Protein AF-A0A382I8P1-F1 (afdb_monomer_lite)

Sequence (100 aa):
TDIVEAITRLSYFYKHESCGQCTPCREGTGWMFRIMKKMIDGNVHHEDIDKLLDVTKQVEGHTICALGDAAAWPIQGLMRHFRPEVEKRIEENQQRKAVA

InterPro domains:
  IPR001949 NADH:ubiquinone oxidoreductase, 51kDa subunit, conserved site [PS00645] (17-28)
  IPR019575 NADH-ubiquinone oxidoreductase 51kDa subunit, iron-sulphur binding domain [PF10589] (6-88)
  IPR019575 NADH-ubiquinone oxidoreductase 51kDa subunit, i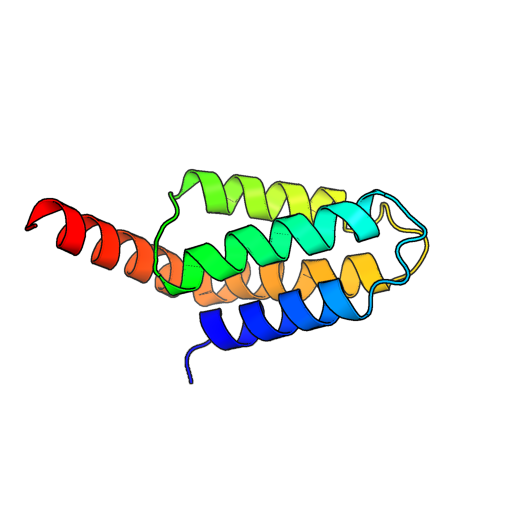ron-sulphur binding domain [SM00928] (4-49)
  IPR037207 NADH-ubiquinone oxidoreductase 51kDa subunit, iron-sulphur binding domain superfamily [G3DSA:1.20.1440.230] (2-97)
  IPR037207 NADH-ubiquinone oxidoreductase 51kDa subunit, iron-sulphur binding domain superfamily [SSF140490] (1-94)
  IPR050837 Complex I 51 kDa subunit [PTHR11780] (1-97)

Structure (mmCIF, N/CA/C/O backbone):
data_AF-A0A382I8P1-F1
#
_entry.id   AF-A0A382I8P1-F1
#
loop_
_atom_site.group_PDB
_atom_site.id
_atom_site.type_symbol
_atom_site.label_atom_id
_atom_site.label_alt_id
_atom_site.label_comp_id
_atom_site.label_asym_id
_atom_site.label_entity_id
_atom_site.label_seq_id
_atom_site.pdbx_PDB_ins_code
_atom_site.Cartn_x
_atom_site.Cartn_y
_atom_site.Cartn_z
_atom_site.occupancy
_atom_site.B_iso_or_equiv
_atom_site.auth_seq_id
_atom_site.auth_comp_id
_atom_site.auth_asym_id
_atom_site.auth_atom_id
_atom_site.pdbx_PDB_model_num
ATOM 1 N N . THR A 1 1 ? -9.177 -15.391 7.883 1.00 80.75 1 THR A N 1
ATOM 2 C CA . THR A 1 1 ? -7.884 -14.866 7.413 1.00 80.75 1 THR A CA 1
ATOM 3 C C . THR A 1 1 ? -7.876 -13.382 7.642 1.00 80.75 1 THR A C 1
ATOM 5 O O . THR A 1 1 ? -8.874 -12.760 7.310 1.00 80.75 1 THR A O 1
ATOM 8 N N . ASP A 1 2 ? -6.813 -12.833 8.219 1.00 94.25 2 ASP A N 1
ATOM 9 C CA . ASP A 1 2 ? -6.655 -11.383 8.317 1.00 94.25 2 ASP A CA 1
ATOM 10 C C . ASP A 1 2 ? -6.217 -10.836 6.949 1.00 94.25 2 ASP A C 1
ATOM 12 O O . ASP A 1 2 ? -5.122 -11.141 6.467 1.00 94.25 2 ASP A O 1
ATOM 16 N N . ILE A 1 3 ? -7.107 -10.100 6.276 1.00 95.94 3 ILE A N 1
ATOM 17 C CA . ILE A 1 3 ? -6.841 -9.599 4.922 1.00 95.94 3 ILE A CA 1
ATOM 18 C C . ILE A 1 3 ? -5.760 -8.512 4.931 1.00 95.94 3 ILE A C 1
ATOM 20 O O . ILE A 1 3 ? -4.935 -8.460 4.020 1.00 95.94 3 ILE A O 1
ATOM 24 N N . VAL A 1 4 ? -5.701 -7.689 5.982 1.00 95.50 4 VAL A N 1
ATOM 25 C CA . VAL A 1 4 ? -4.700 -6.624 6.129 1.00 95.50 4 VAL A CA 1
ATOM 26 C C . VAL A 1 4 ? -3.314 -7.236 6.314 1.00 95.50 4 VAL A C 1
ATOM 28 O O . VAL A 1 4 ? -2.353 -6.803 5.674 1.00 95.50 4 VAL A O 1
ATOM 31 N N . GLU A 1 5 ? -3.206 -8.288 7.125 1.00 96.81 5 GLU A N 1
ATOM 32 C CA . GLU A 1 5 ? -1.965 -9.046 7.290 1.00 96.81 5 GLU A CA 1
ATOM 33 C C . GLU A 1 5 ? -1.533 -9.714 5.974 1.00 96.81 5 GLU A C 1
ATOM 35 O O . GLU A 1 5 ? -0.371 -9.604 5.571 1.00 96.81 5 GLU A O 1
ATOM 40 N N . ALA A 1 6 ? -2.470 -10.335 5.250 1.00 97.75 6 ALA A N 1
ATOM 41 C CA . ALA A 1 6 ? -2.189 -10.972 3.965 1.00 97.75 6 ALA A CA 1
ATOM 42 C C . ALA A 1 6 ? -1.645 -9.975 2.924 1.00 97.75 6 ALA A C 1
ATOM 44 O O . ALA A 1 6 ? -0.617 -10.237 2.292 1.00 97.75 6 ALA A O 1
ATOM 45 N N . ILE A 1 7 ? -2.271 -8.803 2.778 1.00 97.94 7 ILE A N 1
ATOM 46 C CA . ILE A 1 7 ? -1.789 -7.763 1.855 1.00 97.94 7 ILE A CA 1
ATOM 47 C C . ILE A 1 7 ? -0.463 -7.171 2.338 1.00 97.94 7 ILE A C 1
ATOM 49 O O . ILE A 1 7 ? 0.429 -6.933 1.526 1.00 97.94 7 ILE A O 1
ATOM 53 N N . THR A 1 8 ? -0.261 -7.025 3.649 1.00 97.69 8 THR A N 1
ATOM 54 C CA . THR A 1 8 ? 1.037 -6.601 4.198 1.00 97.69 8 THR A CA 1
ATOM 55 C C . THR A 1 8 ? 2.148 -7.584 3.830 1.00 97.69 8 THR A C 1
ATOM 57 O O . THR A 1 8 ? 3.262 -7.173 3.485 1.00 97.69 8 THR A O 1
ATOM 60 N N . ARG A 1 9 ? 1.854 -8.890 3.843 1.00 98.00 9 ARG A N 1
ATOM 61 C CA . ARG A 1 9 ? 2.799 -9.928 3.423 1.00 98.00 9 ARG A CA 1
ATOM 62 C C . ARG A 1 9 ? 3.139 -9.829 1.936 1.00 98.00 9 ARG A C 1
ATOM 64 O O . ARG A 1 9 ? 4.308 -10.030 1.593 1.00 98.00 9 ARG A O 1
ATOM 71 N N . LEU A 1 10 ? 2.171 -9.481 1.083 1.00 98.25 10 LEU A N 1
ATOM 72 C CA . LEU A 1 10 ? 2.411 -9.181 -0.334 1.00 98.25 10 LEU A CA 1
ATOM 73 C C . LEU A 1 10 ? 3.275 -7.927 -0.505 1.00 98.25 10 LEU A C 1
ATOM 75 O O . LEU A 1 10 ? 4.250 -7.958 -1.251 1.00 98.25 10 LEU A O 1
ATOM 79 N N . SER A 1 11 ? 2.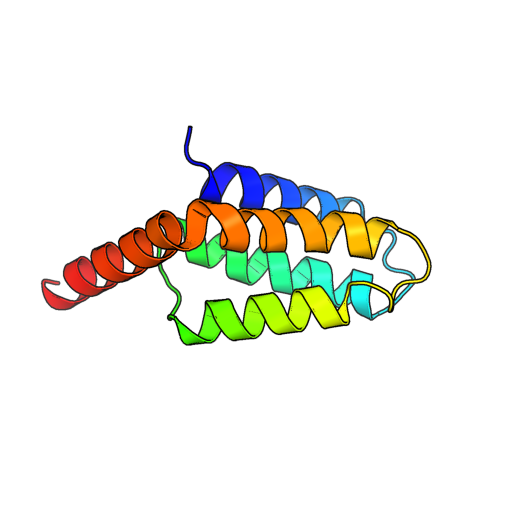998 -6.844 0.224 1.00 97.81 11 SER A N 1
ATOM 80 C CA . SER A 1 11 ? 3.835 -5.637 0.181 1.00 97.81 11 SER A CA 1
ATOM 81 C C . SER A 1 11 ? 5.279 -5.927 0.603 1.00 97.81 11 SER A C 1
ATOM 83 O O . SER A 1 11 ? 6.214 -5.412 -0.010 1.00 97.81 11 SER A O 1
ATOM 85 N N . TYR A 1 12 ? 5.486 -6.789 1.606 1.00 98.44 12 TYR A N 1
ATOM 86 C CA . TYR A 1 12 ? 6.826 -7.253 1.973 1.00 98.44 12 TYR A CA 1
ATOM 87 C C . TYR A 1 12 ? 7.498 -8.040 0.844 1.00 98.44 12 TYR A C 1
ATOM 89 O O . TYR A 1 12 ? 8.678 -7.821 0.582 1.00 98.44 12 TYR A O 1
ATOM 97 N N . PHE A 1 13 ? 6.761 -8.933 0.174 1.00 98.62 13 PHE A N 1
ATOM 98 C CA . PHE A 1 13 ? 7.271 -9.688 -0.971 1.00 98.62 13 PHE A CA 1
ATOM 99 C C . PHE A 1 13 ? 7.763 -8.749 -2.077 1.00 98.62 13 PHE A C 1
ATOM 101 O O . PHE A 1 13 ? 8.925 -8.829 -2.456 1.00 98.62 13 PHE A O 1
ATOM 108 N N . TYR A 1 14 ? 6.952 -7.779 -2.506 1.00 98.44 14 TYR A N 1
ATOM 109 C CA . TYR A 1 14 ? 7.374 -6.820 -3.534 1.00 98.44 14 TYR A CA 1
ATOM 110 C C . TYR A 1 14 ? 8.539 -5.933 -3.090 1.00 98.44 14 TYR A C 1
ATOM 112 O O . TYR A 1 14 ? 9.411 -5.604 -3.887 1.00 98.44 14 TYR A O 1
ATOM 120 N N . LYS A 1 15 ? 8.610 -5.584 -1.801 1.00 97.88 15 LYS A N 1
ATOM 121 C CA . LYS A 1 15 ? 9.773 -4.898 -1.225 1.00 97.88 15 LYS A CA 1
ATOM 122 C C . LYS A 1 15 ? 11.037 -5.768 -1.236 1.00 97.88 15 LYS A C 1
ATOM 124 O O . LYS A 1 15 ? 12.141 -5.223 -1.237 1.00 97.88 15 LYS A O 1
ATOM 129 N N . HIS A 1 16 ? 10.905 -7.087 -1.133 1.00 98.25 16 HIS A N 1
ATOM 130 C CA . HIS A 1 16 ? 12.028 -8.024 -1.119 1.00 98.25 16 HIS A CA 1
ATOM 131 C C . HIS A 1 16 ? 12.514 -8.341 -2.537 1.00 98.25 16 HIS A C 1
ATOM 133 O O . HIS A 1 16 ? 13.712 -8.301 -2.783 1.00 98.25 16 HIS A O 1
ATOM 139 N N . GLU A 1 17 ? 11.583 -8.561 -3.465 1.00 98.19 17 GLU A N 1
ATOM 140 C CA . GLU A 1 17 ? 11.855 -8.937 -4.860 1.00 98.19 17 GLU A CA 1
ATOM 141 C C . GLU A 1 17 ? 12.040 -7.737 -5.806 1.00 98.19 17 GLU A C 1
ATOM 143 O O . GLU A 1 17 ? 12.237 -7.897 -7.009 1.00 98.19 17 GLU A O 1
ATOM 148 N N . SER A 1 18 ? 11.987 -6.509 -5.287 1.00 97.69 18 SER A N 1
ATOM 149 C CA . SER A 1 18 ? 12.335 -5.313 -6.054 1.00 97.69 18 SER A CA 1
ATOM 150 C C . SER A 1 18 ? 13.836 -5.307 -6.356 1.00 97.69 18 SER A C 1
ATOM 152 O O . SER A 1 18 ? 14.661 -5.259 -5.444 1.00 97.69 18 SER A O 1
ATOM 154 N N . CYS A 1 19 ? 14.207 -5.270 -7.640 1.00 98.00 19 CYS A N 1
ATOM 155 C CA . CYS A 1 19 ? 15.609 -5.180 -8.072 1.00 98.00 19 CYS A CA 1
ATOM 156 C C . CYS A 1 19 ? 16.290 -3.850 -7.693 1.00 98.00 19 CYS A C 1
ATOM 158 O O . CYS A 1 19 ? 17.502 -3.708 -7.834 1.00 98.00 19 CYS A O 1
ATOM 160 N N . GLY A 1 20 ? 15.516 -2.848 -7.256 1.00 96.81 20 GLY A N 1
ATOM 161 C CA . GLY A 1 20 ? 16.029 -1.561 -6.788 1.00 96.81 20 GLY A CA 1
ATOM 162 C C . GLY A 1 20 ? 16.485 -0.585 -7.880 1.00 96.81 20 GLY A C 1
ATOM 163 O O . GLY A 1 20 ? 17.016 0.474 -7.550 1.00 96.81 20 GLY A O 1
ATOM 164 N N . GLN A 1 21 ? 16.274 -0.879 -9.166 1.00 98.00 21 GLN A N 1
ATOM 165 C CA . GLN A 1 21 ? 16.787 -0.045 -10.260 1.00 98.00 21 GLN A CA 1
ATOM 166 C C . GLN A 1 21 ? 16.135 1.350 -10.326 1.00 98.00 21 GLN A C 1
ATOM 168 O O . GLN A 1 21 ? 16.837 2.358 -10.374 1.00 98.00 21 GLN A O 1
ATOM 173 N N . CYS A 1 22 ? 14.801 1.434 -10.308 1.00 98.00 22 CYS A N 1
ATOM 174 C CA . CYS A 1 22 ? 14.079 2.710 -10.352 1.00 98.00 22 CYS A CA 1
ATOM 175 C C . CYS A 1 22 ? 13.695 3.192 -8.946 1.00 98.00 22 CYS A C 1
ATOM 177 O O . CYS A 1 22 ? 13.191 2.422 -8.130 1.00 98.00 22 CYS A O 1
ATOM 179 N N . THR A 1 23 ? 13.911 4.481 -8.671 1.00 98.06 23 THR A N 1
ATOM 180 C CA . THR A 1 23 ? 13.617 5.120 -7.376 1.00 98.06 23 THR A CA 1
ATOM 181 C C . THR A 1 23 ? 12.170 4.941 -6.894 1.00 98.06 23 THR A C 1
ATOM 183 O O . THR A 1 23 ? 12.016 4.545 -5.737 1.00 98.06 23 THR A O 1
ATOM 186 N N . PRO A 1 24 ? 11.116 5.156 -7.712 1.00 97.94 24 PRO A N 1
ATOM 187 C CA . PRO A 1 24 ? 9.741 4.979 -7.238 1.00 97.94 24 PRO A CA 1
ATOM 188 C C . PRO A 1 24 ? 9.470 3.552 -6.754 1.00 97.94 24 PRO A C 1
ATOM 190 O O . PRO A 1 24 ? 8.853 3.376 -5.711 1.00 97.94 24 PRO A O 1
ATOM 193 N N . CYS A 1 25 ? 10.013 2.528 -7.418 1.00 97.75 25 CYS A N 1
ATOM 194 C CA . CYS A 1 25 ? 9.905 1.155 -6.930 1.00 97.75 25 CYS A CA 1
ATOM 195 C C . CYS A 1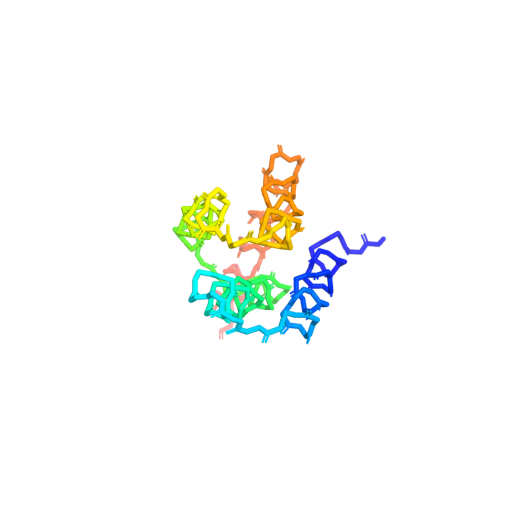 25 ? 10.783 0.930 -5.691 1.00 97.75 25 CYS A C 1
ATOM 197 O O . CYS A 1 25 ? 10.280 0.510 -4.657 1.00 97.75 25 CYS A O 1
ATOM 199 N N . ARG A 1 26 ? 12.085 1.248 -5.755 1.00 98.19 26 ARG A N 1
ATOM 200 C CA . ARG A 1 26 ? 13.060 0.982 -4.678 1.00 98.19 26 ARG A CA 1
ATOM 201 C C . ARG A 1 26 ? 12.641 1.593 -3.338 1.00 98.19 26 ARG A C 1
ATOM 203 O O . ARG A 1 26 ? 12.648 0.905 -2.318 1.00 98.19 26 ARG A O 1
ATOM 210 N N . GLU A 1 27 ? 12.270 2.869 -3.346 1.00 97.88 27 GLU A N 1
ATOM 211 C CA . GLU A 1 27 ? 11.902 3.599 -2.130 1.00 97.88 27 GLU A CA 1
ATOM 212 C C . GLU A 1 27 ? 10.414 3.435 -1.800 1.00 97.88 27 GLU A C 1
ATOM 214 O O . GLU A 1 27 ? 10.047 3.243 -0.634 1.00 97.88 27 GLU A O 1
ATOM 219 N N . GLY A 1 28 ? 9.554 3.452 -2.824 1.00 97.44 28 GLY A N 1
ATOM 220 C CA . GLY A 1 28 ? 8.104 3.376 -2.670 1.00 97.44 28 GLY A CA 1
ATOM 221 C C . GLY A 1 28 ? 7.645 2.043 -2.093 1.00 97.44 28 GLY A C 1
ATOM 222 O O . GLY A 1 28 ? 6.906 2.046 -1.111 1.00 97.44 28 GLY A O 1
ATOM 223 N N . THR A 1 29 ? 8.136 0.897 -2.588 1.00 97.56 29 THR A N 1
ATOM 224 C CA . THR A 1 29 ? 7.750 -0.416 -2.028 1.00 97.56 29 THR A CA 1
ATOM 225 C C . THR A 1 29 ? 8.184 -0.563 -0.572 1.00 97.56 29 THR A C 1
ATOM 227 O O . THR A 1 29 ? 7.458 -1.125 0.249 1.00 97.56 29 THR A O 1
ATOM 230 N N . GLY A 1 30 ? 9.350 -0.011 -0.223 1.00 97.25 30 GLY A N 1
ATOM 231 C CA . GLY A 1 30 ? 9.838 0.030 1.152 1.00 97.25 30 GLY A CA 1
ATOM 232 C C . GLY A 1 30 ? 8.946 0.863 2.069 1.00 97.25 30 GLY A C 1
ATOM 233 O O . GLY A 1 30 ? 8.634 0.440 3.183 1.00 97.25 30 GLY A O 1
ATOM 234 N N . TRP A 1 31 ? 8.520 2.039 1.610 1.00 97.69 31 TRP A N 1
ATOM 235 C CA . TRP A 1 31 ? 7.635 2.913 2.374 1.00 97.69 31 TRP A CA 1
ATOM 236 C C . TRP A 1 31 ? 6.228 2.326 2.518 1.00 97.69 31 TRP A C 1
ATOM 238 O O . TRP A 1 31 ? 5.730 2.246 3.642 1.00 97.69 31 TRP A O 1
ATOM 248 N N . MET A 1 32 ? 5.648 1.813 1.429 1.00 97.50 32 MET A N 1
ATOM 249 C CA . MET A 1 32 ? 4.339 1.154 1.429 1.00 97.50 32 MET A CA 1
ATOM 250 C C . MET A 1 32 ? 4.297 -0.003 2.435 1.00 97.50 32 MET A C 1
ATOM 252 O O . MET A 1 32 ? 3.405 -0.053 3.280 1.00 97.50 32 MET A O 1
ATOM 256 N N . PHE A 1 33 ? 5.309 -0.881 2.436 1.00 97.88 33 PHE A N 1
ATOM 257 C CA . PHE A 1 33 ? 5.405 -1.967 3.415 1.00 97.88 33 PHE A CA 1
ATOM 258 C C . PHE A 1 33 ? 5.452 -1.461 4.868 1.00 97.88 33 PHE A C 1
ATOM 260 O O . PHE A 1 33 ? 4.800 -2.037 5.737 1.00 97.88 33 PHE A O 1
ATOM 267 N N . ARG A 1 34 ? 6.193 -0.382 5.159 1.00 96.81 34 ARG A N 1
ATOM 268 C CA . ARG A 1 34 ? 6.275 0.168 6.526 1.00 96.81 34 ARG A CA 1
ATOM 269 C C . ARG A 1 34 ? 4.927 0.678 7.028 1.00 96.81 34 ARG A C 1
ATOM 271 O O . ARG A 1 34 ? 4.627 0.485 8.204 1.00 96.81 34 ARG A O 1
ATOM 278 N N . ILE A 1 35 ? 4.135 1.316 6.168 1.00 96.69 35 ILE A N 1
ATOM 279 C CA . ILE A 1 35 ? 2.790 1.781 6.530 1.00 96.69 35 ILE A CA 1
ATOM 280 C C . ILE A 1 35 ? 1.843 0.590 6.707 1.00 96.69 35 ILE A C 1
ATOM 282 O O . ILE A 1 35 ? 1.188 0.493 7.740 1.00 96.69 35 ILE A O 1
ATOM 286 N N . MET A 1 36 ? 1.851 -0.368 5.775 1.00 96.69 36 MET A N 1
ATOM 287 C CA . MET A 1 36 ? 1.068 -1.608 5.882 1.00 96.69 36 MET A CA 1
ATOM 288 C C . MET A 1 36 ? 1.374 -2.381 7.174 1.00 96.69 36 MET A C 1
ATOM 290 O O . MET A 1 36 ? 0.464 -2.808 7.877 1.00 96.69 36 MET A O 1
ATOM 294 N N . LYS A 1 37 ? 2.652 -2.464 7.567 1.00 96.25 37 LYS A N 1
ATOM 295 C CA . LYS A 1 37 ? 3.063 -3.085 8.833 1.00 96.25 37 LYS A CA 1
ATOM 296 C C . LYS A 1 37 ? 2.467 -2.383 10.056 1.00 96.25 37 LYS A C 1
ATOM 298 O O . LYS A 1 37 ? 2.014 -3.060 10.967 1.00 96.25 37 LYS A O 1
ATOM 303 N N . LYS A 1 38 ? 2.440 -1.045 10.078 1.00 95.31 38 LYS A N 1
ATOM 304 C CA . LYS A 1 38 ? 1.790 -0.282 11.161 1.00 95.31 38 LYS A CA 1
ATOM 305 C C . LYS A 1 38 ? 0.271 -0.482 11.182 1.00 95.31 38 LYS A C 1
ATOM 307 O O . LYS A 1 38 ? -0.336 -0.395 12.245 1.00 95.31 38 LYS A O 1
ATOM 312 N N . MET A 1 39 ? -0.328 -0.743 10.022 1.00 94.00 39 MET A N 1
ATOM 313 C CA . MET A 1 39 ? -1.761 -0.989 9.867 1.00 94.00 39 MET A CA 1
ATOM 314 C C . MET A 1 39 ? -2.224 -2.300 10.508 1.00 94.00 39 MET A C 1
ATOM 316 O O . MET A 1 39 ? -3.348 -2.346 11.000 1.00 94.00 39 MET A O 1
ATOM 320 N N . ILE A 1 40 ? -1.368 -3.330 10.559 1.00 93.94 40 ILE A N 1
ATOM 321 C CA . ILE A 1 40 ? -1.669 -4.585 11.275 1.00 93.94 40 ILE A CA 1
ATOM 322 C C . ILE A 1 40 ? -2.019 -4.285 12.738 1.00 93.94 40 ILE A C 1
ATOM 324 O O . ILE A 1 40 ? -3.043 -4.744 13.235 1.00 93.94 40 ILE A O 1
ATOM 328 N N . ASP A 1 41 ? -1.220 -3.442 13.395 1.00 90.12 41 ASP A N 1
ATOM 329 C CA . ASP A 1 41 ? -1.419 -3.056 14.796 1.00 90.12 41 ASP A CA 1
ATOM 330 C C . ASP A 1 41 ? -2.459 -1.929 14.974 1.00 90.12 41 ASP A C 1
ATOM 332 O O . ASP A 1 41 ? -2.646 -1.418 16.081 1.00 90.12 41 ASP A O 1
ATOM 336 N N . GLY A 1 42 ? -3.081 -1.459 13.885 1.00 91.69 42 GLY A N 1
ATOM 337 C CA . GLY A 1 42 ? -3.949 -0.277 13.878 1.00 91.69 42 GLY A CA 1
ATOM 338 C C . GLY A 1 42 ? -3.228 1.017 14.281 1.00 91.69 42 GLY A C 1
ATOM 339 O O . GLY A 1 42 ? -3.862 1.972 14.725 1.00 91.69 42 GLY A O 1
ATOM 340 N N . ASN A 1 43 ? -1.892 1.069 14.210 1.00 92.38 43 ASN A N 1
ATOM 341 C CA . ASN A 1 43 ? -1.082 2.208 14.656 1.00 92.38 43 ASN A CA 1
ATOM 342 C C . ASN A 1 43 ? -0.848 3.227 13.528 1.00 92.38 43 ASN A C 1
ATOM 344 O O . ASN A 1 43 ? 0.292 3.568 13.200 1.00 92.38 43 ASN A O 1
ATOM 348 N N . VAL A 1 44 ? -1.940 3.677 12.916 1.00 92.56 44 VAL A N 1
ATOM 349 C CA . VAL A 1 44 ? -1.968 4.666 11.831 1.00 92.56 44 VAL A CA 1
ATOM 350 C C . VAL A 1 44 ? -3.171 5.596 12.013 1.00 92.56 44 VAL A C 1
ATOM 352 O O . VAL A 1 44 ? -4.097 5.271 12.754 1.00 92.56 44 VAL A O 1
ATOM 355 N N . HIS A 1 45 ? -3.163 6.743 11.341 1.00 91.25 45 HIS A N 1
ATOM 356 C CA . HIS A 1 45 ? -4.300 7.664 11.277 1.00 91.25 45 HIS A CA 1
ATOM 357 C C . HIS A 1 45 ? -5.006 7.550 9.924 1.00 91.25 45 HIS A C 1
ATOM 359 O O . HIS A 1 45 ? -4.421 7.071 8.953 1.00 91.25 45 HIS A O 1
ATOM 365 N N . HIS A 1 46 ? -6.242 8.046 9.827 1.00 90.19 46 HIS A N 1
ATOM 366 C CA . HIS A 1 46 ? -6.971 8.077 8.553 1.00 90.19 46 HIS A CA 1
ATOM 367 C C . HIS A 1 46 ? -6.188 8.819 7.456 1.00 90.19 46 HIS A C 1
ATOM 369 O O . HIS A 1 46 ? -6.106 8.335 6.333 1.00 90.19 46 HIS A O 1
ATOM 375 N N . GLU A 1 47 ? -5.501 9.915 7.795 1.00 92.38 47 GLU A N 1
ATOM 376 C CA . GLU A 1 47 ? -4.638 10.637 6.847 1.00 92.38 47 GLU A CA 1
ATOM 377 C C . GLU A 1 47 ? -3.481 9.791 6.294 1.00 92.38 47 GLU A C 1
ATOM 379 O O . GLU A 1 47 ? -2.997 10.042 5.191 1.00 92.38 47 GLU A O 1
ATOM 384 N N . ASP A 1 48 ? -2.993 8.809 7.060 1.00 92.94 48 ASP A N 1
ATOM 385 C CA . ASP A 1 48 ? -1.919 7.924 6.607 1.00 92.94 48 ASP A CA 1
ATOM 386 C C . ASP A 1 48 ? -2.419 6.973 5.508 1.00 92.94 48 ASP A C 1
ATOM 388 O O . ASP A 1 48 ? -1.628 6.572 4.653 1.00 92.94 48 ASP A O 1
ATOM 392 N N . ILE A 1 49 ? -3.720 6.647 5.490 1.00 92.94 49 ILE A N 1
ATOM 393 C CA . ILE A 1 49 ? -4.352 5.867 4.415 1.00 92.94 49 ILE A CA 1
ATOM 394 C C . ILE A 1 49 ? -4.363 6.676 3.119 1.00 92.94 49 ILE A C 1
ATOM 396 O O . ILE A 1 49 ? -3.974 6.161 2.071 1.00 92.94 49 ILE A O 1
ATOM 400 N N . ASP A 1 50 ? -4.771 7.941 3.184 1.00 93.44 50 ASP A N 1
ATOM 401 C CA . ASP A 1 50 ? -4.843 8.795 1.997 1.00 93.44 50 ASP A CA 1
ATOM 402 C C . ASP A 1 50 ? -3.435 9.058 1.439 1.00 93.44 50 ASP A C 1
ATOM 404 O O . ASP A 1 50 ? -3.191 8.860 0.248 1.00 93.44 50 ASP A O 1
ATOM 408 N N . LYS A 1 51 ? -2.461 9.342 2.319 1.00 95.56 51 LYS A N 1
ATOM 409 C CA . LYS A 1 51 ? -1.036 9.426 1.950 1.00 95.56 51 LY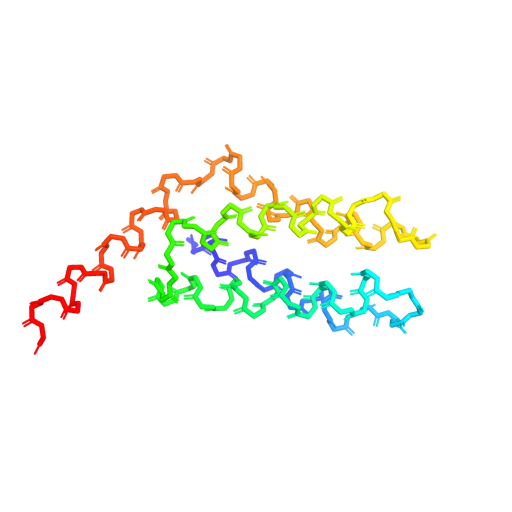S A CA 1
ATOM 410 C C . LYS A 1 51 ? -0.538 8.124 1.320 1.00 95.56 51 LYS A C 1
ATOM 412 O O . LYS A 1 51 ? 0.232 8.161 0.361 1.00 95.56 51 LYS A O 1
ATOM 417 N N . LEU A 1 52 ? -0.958 6.969 1.842 1.00 96.38 52 LEU A N 1
ATOM 418 C CA . LEU A 1 52 ? -0.590 5.677 1.270 1.00 96.38 52 LEU A CA 1
ATOM 419 C C . LEU A 1 52 ? -1.132 5.508 -0.147 1.00 96.38 52 LEU A C 1
ATOM 421 O O . LEU A 1 52 ? -0.388 5.088 -1.033 1.00 96.38 52 LEU A O 1
ATOM 425 N N . LEU A 1 53 ? -2.394 5.865 -0.375 1.00 96.81 53 LEU A N 1
ATOM 426 C CA . LEU A 1 53 ? -3.006 5.815 -1.698 1.00 96.81 53 LEU A CA 1
ATOM 427 C C . LEU A 1 53 ? -2.317 6.760 -2.682 1.00 96.81 53 LEU A C 1
ATOM 429 O O . LEU A 1 53 ? -2.064 6.363 -3.820 1.00 96.81 53 LEU A O 1
ATOM 433 N N . ASP A 1 54 ? -1.937 7.957 -2.254 1.00 97.00 54 ASP A N 1
ATOM 434 C CA . ASP A 1 54 ? -1.184 8.872 -3.109 1.00 97.00 54 ASP A CA 1
ATOM 435 C C . ASP A 1 54 ? 0.179 8.294 -3.485 1.00 97.00 54 ASP A C 1
ATOM 437 O O . ASP A 1 54 ? 0.541 8.297 -4.662 1.00 97.00 54 ASP A O 1
ATOM 441 N N . VAL A 1 55 ? 0.899 7.688 -2.536 1.00 97.06 55 VAL A N 1
ATOM 442 C CA . VAL A 1 55 ? 2.163 7.006 -2.845 1.00 97.06 55 VAL A CA 1
ATOM 443 C C . VAL A 1 55 ? 1.954 5.846 -3.814 1.00 97.06 55 VAL A C 1
ATOM 445 O O . VAL A 1 55 ? 2.750 5.704 -4.737 1.00 97.06 55 VAL A O 1
ATOM 448 N N . THR A 1 56 ? 0.884 5.053 -3.685 1.00 97.88 56 THR A N 1
ATOM 449 C CA . THR A 1 56 ? 0.632 3.969 -4.654 1.00 97.88 56 THR A CA 1
ATOM 450 C C . THR A 1 56 ? 0.494 4.505 -6.081 1.00 97.88 56 THR A C 1
ATOM 452 O O . THR A 1 56 ? 1.058 3.909 -6.992 1.00 97.88 56 THR A O 1
ATOM 455 N N . LYS A 1 57 ? -0.153 5.664 -6.274 1.00 97.56 57 LYS A N 1
ATOM 456 C CA . LYS A 1 57 ? -0.282 6.323 -7.587 1.00 97.56 57 LYS A CA 1
ATOM 457 C C . LYS A 1 57 ? 1.028 6.938 -8.088 1.00 97.56 57 LYS A C 1
ATOM 459 O O . LYS A 1 57 ? 1.216 7.064 -9.289 1.00 97.56 57 LYS A O 1
ATOM 464 N N . GLN A 1 58 ? 1.924 7.342 -7.185 1.00 97.44 58 GLN A N 1
ATOM 465 C CA . GLN A 1 58 ? 3.265 7.818 -7.552 1.00 97.44 58 GLN A CA 1
ATOM 466 C C . GLN A 1 58 ? 4.209 6.672 -7.931 1.00 97.44 58 GLN A C 1
ATOM 468 O O . GLN A 1 58 ? 5.190 6.891 -8.635 1.00 97.44 58 GLN A O 1
ATOM 473 N N . VAL A 1 59 ? 3.950 5.454 -7.452 1.00 97.44 59 VAL A N 1
ATOM 474 C CA . VAL A 1 59 ? 4.690 4.255 -7.871 1.00 97.44 59 VAL A CA 1
ATOM 475 C C . VAL A 1 59 ? 4.129 3.717 -9.185 1.00 97.44 59 VAL A C 1
ATOM 477 O O . VAL A 1 59 ? 4.894 3.409 -10.100 1.00 97.44 59 VAL A O 1
ATOM 480 N N . GLU A 1 60 ? 2.805 3.635 -9.286 1.00 97.81 60 GLU A N 1
ATOM 481 C CA . GLU A 1 60 ? 2.103 3.201 -10.490 1.00 97.81 60 GLU A CA 1
ATOM 482 C C . GLU A 1 60 ? 2.430 4.118 -11.678 1.00 97.81 60 GL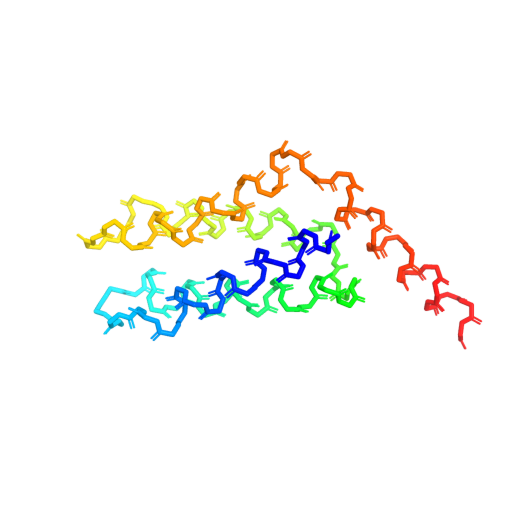U A C 1
ATOM 484 O O . GLU A 1 60 ? 2.420 5.345 -11.566 1.00 97.81 60 GLU A O 1
ATOM 489 N N . GLY A 1 61 ? 2.780 3.528 -12.821 1.00 96.44 61 GLY A N 1
ATOM 490 C CA . GLY A 1 61 ? 3.059 4.266 -14.059 1.00 96.44 61 GLY A CA 1
ATOM 491 C C . GLY A 1 61 ? 4.362 5.081 -14.086 1.00 96.44 61 GLY A C 1
ATOM 492 O O . GLY A 1 61 ? 4.711 5.624 -15.132 1.00 96.44 61 GLY A O 1
ATOM 493 N N . HIS A 1 62 ? 5.118 5.140 -12.984 1.00 97.81 62 HIS A N 1
ATOM 494 C CA . HIS A 1 62 ? 6.394 5.869 -12.897 1.00 97.81 62 HIS A CA 1
ATOM 495 C C . HIS A 1 62 ? 7.606 4.939 -12.722 1.00 97.81 62 HIS A C 1
ATOM 497 O O . HIS A 1 62 ? 8.715 5.388 -12.432 1.00 97.81 62 HIS A O 1
ATOM 503 N N . THR A 1 63 ? 7.423 3.629 -12.889 1.00 97.81 63 THR A N 1
ATOM 504 C CA . THR A 1 63 ? 8.480 2.617 -12.754 1.00 97.81 63 THR A CA 1
ATOM 505 C C . THR A 1 63 ? 8.929 2.074 -14.111 1.00 97.81 63 THR A C 1
ATOM 507 O O . THR A 1 63 ? 8.237 2.206 -15.112 1.00 97.81 63 THR A O 1
ATOM 510 N N . ILE A 1 64 ? 10.136 1.494 -14.166 1.00 98.25 64 ILE A N 1
ATOM 511 C CA . ILE A 1 64 ? 10.711 0.967 -15.421 1.00 98.25 64 ILE A CA 1
ATOM 512 C C . ILE A 1 64 ? 9.979 -0.300 -15.893 1.00 98.25 64 ILE A C 1
ATOM 514 O O . ILE A 1 64 ? 9.845 -0.525 -17.092 1.00 98.25 64 ILE A O 1
ATOM 518 N N . CYS A 1 65 ? 9.539 -1.146 -14.960 1.00 98.25 65 CYS A N 1
ATOM 519 C CA . CYS A 1 65 ? 8.821 -2.385 -15.244 1.00 98.25 65 CYS A CA 1
ATOM 520 C C . CYS A 1 65 ? 7.555 -2.484 -14.384 1.00 98.25 65 CYS A C 1
ATOM 522 O O . CYS A 1 65 ? 7.429 -1.790 -13.378 1.00 98.25 65 CYS A O 1
ATOM 524 N N . ALA A 1 66 ? 6.668 -3.422 -14.721 1.00 98.25 66 ALA A N 1
ATOM 525 C CA . ALA A 1 66 ? 5.364 -3.587 -14.071 1.00 98.25 66 ALA A CA 1
ATOM 526 C C . ALA A 1 66 ? 5.413 -4.083 -12.609 1.00 98.25 66 ALA A C 1
ATOM 528 O O . ALA A 1 66 ? 4.366 -4.272 -11.994 1.00 98.25 66 ALA A O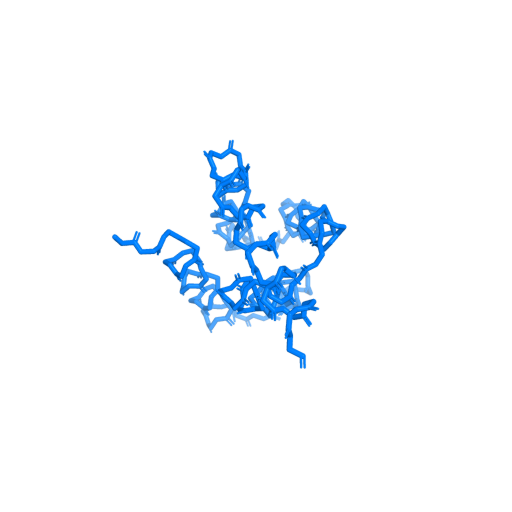 1
ATOM 529 N N . LEU A 1 67 ? 6.599 -4.308 -12.021 1.00 98.38 67 LEU A N 1
ATOM 530 C CA . LEU A 1 67 ? 6.699 -4.671 -10.601 1.00 98.38 67 LEU A CA 1
ATOM 531 C C . LEU A 1 67 ? 6.191 -3.535 -9.703 1.00 98.38 67 LEU A C 1
ATOM 533 O O . LEU A 1 67 ? 5.568 -3.812 -8.682 1.00 98.38 67 LEU A O 1
ATOM 537 N N . GLY A 1 68 ? 6.407 -2.273 -10.093 1.00 97.69 68 GLY A N 1
ATOM 538 C CA . GLY A 1 68 ? 5.868 -1.121 -9.366 1.00 97.69 68 GLY A CA 1
ATOM 539 C C . GLY A 1 68 ? 4.343 -1.138 -9.306 1.00 97.69 68 GLY A C 1
ATOM 540 O O . GLY A 1 68 ? 3.769 -1.040 -8.222 1.00 97.69 68 GLY A O 1
ATOM 541 N N . ASP A 1 69 ? 3.703 -1.358 -10.454 1.00 98.06 69 ASP A N 1
ATOM 542 C CA . ASP A 1 69 ? 2.245 -1.467 -10.564 1.00 98.06 69 ASP A CA 1
ATOM 543 C C . ASP A 1 69 ? 1.728 -2.672 -9.759 1.00 98.06 69 ASP A C 1
ATOM 545 O O . ASP A 1 69 ? 0.820 -2.546 -8.936 1.00 98.06 69 ASP A O 1
ATOM 549 N N . ALA A 1 70 ? 2.388 -3.828 -9.896 1.00 98.25 70 ALA A N 1
ATOM 550 C CA . ALA A 1 70 ? 2.061 -5.043 -9.152 1.00 98.25 70 ALA A CA 1
ATOM 551 C C . ALA A 1 70 ? 2.208 -4.880 -7.627 1.00 98.25 70 ALA A C 1
ATOM 553 O O . ALA A 1 70 ? 1.501 -5.549 -6.873 1.00 98.25 70 ALA A O 1
ATOM 554 N N . ALA A 1 71 ? 3.088 -3.988 -7.162 1.00 98.06 71 ALA A N 1
ATOM 555 C CA . ALA A 1 71 ? 3.241 -3.654 -5.749 1.00 98.06 71 ALA A CA 1
ATOM 556 C C . ALA A 1 71 ? 2.189 -2.650 -5.246 1.00 98.06 71 ALA A C 1
ATOM 558 O O . ALA A 1 71 ? 1.793 -2.714 -4.079 1.00 98.06 71 ALA A O 1
ATOM 559 N N . ALA A 1 72 ? 1.738 -1.735 -6.108 1.00 98.31 72 ALA A N 1
ATOM 560 C CA . ALA A 1 72 ? 0.742 -0.711 -5.797 1.00 98.31 72 ALA A CA 1
ATOM 561 C C . ALA A 1 72 ? -0.693 -1.271 -5.774 1.00 98.31 72 ALA A C 1
ATOM 563 O O . ALA A 1 72 ? -1.461 -0.994 -4.847 1.00 98.31 72 ALA A O 1
ATOM 564 N N . TRP A 1 73 ? -1.055 -2.102 -6.753 1.00 98.38 73 TRP A N 1
ATOM 565 C CA . TRP A 1 73 ? -2.423 -2.599 -6.933 1.00 98.38 73 TRP A CA 1
ATOM 566 C C . TRP A 1 73 ? -2.999 -3.416 -5.765 1.00 98.38 73 TRP A C 1
ATOM 568 O O . TRP A 1 73 ? -4.183 -3.239 -5.480 1.00 98.38 73 TRP A O 1
ATOM 578 N N . PRO A 1 74 ? -2.242 -4.257 -5.030 1.00 98.12 74 PRO A N 1
ATOM 579 C CA . PRO A 1 74 ? -2.772 -4.953 -3.857 1.00 98.12 74 PRO A CA 1
ATOM 580 C C . PRO A 1 74 ? -3.257 -3.992 -2.768 1.00 98.12 74 PRO A C 1
ATOM 582 O O . PRO A 1 74 ? -4.292 -4.228 -2.151 1.00 98.12 74 PRO A O 1
ATOM 585 N N . ILE A 1 75 ? -2.539 -2.885 -2.557 1.00 97.62 75 ILE A N 1
ATOM 586 C CA . ILE A 1 75 ? -2.893 -1.867 -1.561 1.00 97.62 75 ILE A CA 1
ATOM 587 C C . ILE A 1 75 ? -4.104 -1.065 -2.038 1.00 97.62 75 ILE A C 1
ATOM 589 O O . ILE A 1 75 ? -5.050 -0.860 -1.279 1.00 97.62 75 ILE A O 1
ATOM 593 N N . GLN A 1 76 ? -4.117 -0.662 -3.309 1.00 98.06 76 GLN A N 1
ATOM 594 C CA . GLN A 1 76 ? -5.273 0.018 -3.895 1.00 98.06 76 GLN A CA 1
ATOM 595 C C . GLN A 1 76 ? -6.530 -0.864 -3.861 1.00 98.06 76 GLN A C 1
ATOM 597 O O . GLN A 1 76 ? -7.613 -0.381 -3.539 1.00 98.06 76 GLN A O 1
ATOM 602 N N . GLY A 1 77 ? -6.395 -2.161 -4.150 1.00 97.88 77 GLY A N 1
ATOM 603 C CA . GLY A 1 77 ? -7.476 -3.142 -4.074 1.00 97.88 77 GLY A CA 1
ATOM 604 C C . GLY A 1 77 ? -7.983 -3.341 -2.647 1.00 97.88 77 GLY A C 1
ATOM 605 O O . GLY A 1 77 ? -9.196 -3.328 -2.429 1.00 97.88 77 GLY A O 1
ATOM 606 N N . LEU A 1 78 ? -7.074 -3.440 -1.668 1.00 97.31 78 LEU A N 1
ATOM 607 C CA . LEU A 1 78 ? -7.429 -3.496 -0.249 1.00 97.31 78 LEU A CA 1
ATOM 608 C C . LEU A 1 78 ? -8.276 -2.285 0.149 1.00 97.31 78 LEU A C 1
ATOM 610 O O . LEU A 1 78 ? -9.350 -2.451 0.714 1.00 97.31 78 LEU A O 1
ATOM 614 N N . MET A 1 79 ? -7.845 -1.074 -0.198 1.00 95.75 79 MET A N 1
ATOM 615 C CA . MET A 1 79 ? -8.592 0.140 0.142 1.00 95.75 79 MET A CA 1
ATOM 616 C C . MET A 1 79 ? -9.885 0.288 -0.662 1.00 95.75 79 MET A C 1
ATOM 618 O O . MET A 1 79 ? -10.859 0.842 -0.169 1.00 95.75 79 MET A O 1
ATOM 622 N N . ARG A 1 80 ? -9.953 -0.230 -1.888 1.00 96.88 80 ARG A N 1
ATOM 623 C CA . ARG A 1 80 ? -11.191 -0.190 -2.676 1.00 96.88 80 ARG A CA 1
ATOM 624 C C . ARG A 1 80 ? -12.284 -1.079 -2.082 1.00 96.88 80 ARG A C 1
ATOM 626 O O . ARG A 1 80 ? -13.451 -0.705 -2.132 1.00 96.88 80 ARG A O 1
ATOM 633 N N . HIS A 1 81 ? -11.921 -2.249 -1.560 1.00 97.25 81 HIS A N 1
ATOM 634 C CA . HIS A 1 81 ? -12.891 -3.277 -1.168 1.00 97.25 81 HIS A CA 1
ATOM 635 C C . HIS A 1 81 ? -13.041 -3.459 0.346 1.00 97.25 81 HIS A C 1
ATOM 637 O O . HIS A 1 81 ? -14.107 -3.863 0.800 1.00 97.25 81 HIS A O 1
ATOM 643 N N . PHE A 1 82 ? -12.010 -3.132 1.126 1.00 96.56 82 PHE A N 1
ATOM 644 C CA . PHE A 1 82 ? -11.928 -3.414 2.562 1.00 96.56 82 PHE A CA 1
ATOM 645 C C . PHE A 1 82 ? -11.561 -2.181 3.403 1.00 96.56 82 PHE A C 1
ATOM 647 O O . PHE A 1 82 ? -11.169 -2.325 4.559 1.00 96.56 82 PHE A O 1
ATOM 654 N N . ARG A 1 83 ? -11.722 -0.953 2.881 1.00 94.50 83 ARG A N 1
ATOM 655 C CA . ARG A 1 83 ? -11.499 0.276 3.674 1.00 94.50 83 ARG A CA 1
ATOM 656 C C . ARG A 1 83 ? -12.254 0.290 5.010 1.00 94.50 83 ARG A C 1
ATOM 658 O O . ARG A 1 83 ? -11.603 0.605 6.000 1.00 94.50 83 ARG A O 1
ATOM 665 N N . PRO A 1 84 ? -13.533 -0.132 5.100 1.00 94.50 84 PRO A N 1
ATOM 666 C CA . PRO A 1 84 ? -14.227 -0.179 6.388 1.00 94.50 84 PRO A CA 1
ATOM 667 C C . PRO A 1 84 ? -13.565 -1.113 7.413 1.00 94.50 84 PRO A C 1
ATOM 669 O O . PRO A 1 84 ? -13.579 -0.828 8.605 1.00 94.50 84 PRO A O 1
ATOM 672 N N . GLU A 1 85 ? -12.962 -2.222 6.971 1.00 93.88 85 GLU A N 1
ATOM 673 C CA . GLU A 1 85 ? -12.246 -3.149 7.859 1.00 93.88 85 GLU A CA 1
ATOM 674 C C . GLU A 1 85 ? -10.946 -2.527 8.386 1.00 93.88 85 GLU A C 1
ATOM 676 O O . GLU A 1 85 ? -10.619 -2.664 9.566 1.00 93.88 85 GLU A O 1
ATOM 681 N N . VAL A 1 86 ? -10.237 -1.786 7.528 1.00 94.38 86 VAL A N 1
ATOM 682 C CA . VAL A 1 86 ? -9.034 -1.033 7.908 1.00 94.38 86 VAL A CA 1
ATOM 683 C C . VAL A 1 86 ? -9.374 0.090 8.891 1.00 94.38 86 VAL A C 1
ATOM 685 O O . VAL A 1 86 ? -8.716 0.217 9.922 1.00 94.38 86 VAL A O 1
ATOM 688 N N . GLU A 1 87 ? -10.402 0.891 8.602 1.00 94.00 87 GLU A N 1
ATOM 689 C CA . GLU A 1 87 ? -10.840 2.005 9.455 1.00 94.00 87 GLU A CA 1
ATOM 690 C C . GLU A 1 87 ? -11.298 1.509 10.828 1.00 94.00 87 GLU A C 1
ATOM 692 O O . GLU A 1 87 ? -10.831 2.015 11.847 1.00 94.00 87 GLU A O 1
ATOM 697 N N . LYS A 1 88 ? -12.094 0.434 10.866 1.00 94.19 88 LYS A N 1
ATOM 698 C CA . LYS A 1 88 ? -12.507 -0.211 12.117 1.00 94.19 88 LYS A CA 1
ATOM 699 C C . LYS A 1 88 ? -11.308 -0.594 12.988 1.00 94.19 88 LYS A C 1
ATOM 701 O O . LYS A 1 88 ? -11.317 -0.356 14.192 1.00 94.19 88 LYS A O 1
ATOM 706 N N . ARG A 1 89 ? -10.252 -1.163 12.399 1.00 93.69 89 ARG A N 1
ATOM 707 C CA . ARG A 1 89 ? -9.048 -1.557 13.146 1.00 93.69 89 ARG A CA 1
ATOM 708 C C . ARG A 1 89 ? -8.301 -0.364 13.744 1.00 93.69 89 ARG A C 1
ATOM 710 O O . ARG A 1 89 ? -7.732 -0.471 14.832 1.00 93.69 89 ARG A O 1
ATOM 717 N N . ILE A 1 90 ? -8.297 0.767 13.045 1.00 93.44 90 ILE A N 1
ATOM 718 C CA . ILE A 1 90 ? -7.718 2.021 13.540 1.00 93.44 90 ILE A CA 1
ATOM 719 C C . ILE A 1 90 ? -8.523 2.534 14.733 1.00 93.44 90 ILE A C 1
ATOM 721 O O . ILE A 1 90 ? -7.941 2.832 15.776 1.00 93.44 90 ILE A O 1
ATOM 725 N N . GLU A 1 91 ? -9.848 2.582 14.604 1.00 93.50 91 GLU A N 1
ATOM 726 C CA . GLU A 1 91 ? -10.758 3.016 15.668 1.00 93.50 91 GLU A CA 1
ATOM 727 C C . GLU A 1 91 ? -10.630 2.136 16.919 1.00 93.50 91 GLU A C 1
ATOM 729 O O . GLU A 1 91 ? -10.475 2.654 18.025 1.00 93.50 91 GLU A O 1
ATOM 734 N N . GLU A 1 92 ? -10.605 0.809 16.759 1.00 93.31 92 GLU A N 1
ATOM 735 C CA . GLU A 1 92 ? -10.404 -0.143 17.859 1.00 93.31 92 GLU A CA 1
ATOM 736 C C . GLU A 1 92 ? -9.077 0.107 18.591 1.00 93.31 92 GLU A C 1
ATOM 738 O O . GLU A 1 92 ? -9.015 0.076 19.824 1.00 93.31 92 GLU A O 1
ATOM 743 N N . ASN A 1 93 ? -8.000 0.399 17.857 1.00 92.56 93 ASN A N 1
ATOM 744 C CA . ASN A 1 93 ? -6.713 0.711 18.469 1.00 92.56 93 ASN A CA 1
ATOM 745 C C . ASN A 1 93 ? -6.712 2.076 19.179 1.00 92.56 93 ASN A C 1
ATOM 747 O O . ASN A 1 93 ? -6.115 2.206 20.247 1.00 92.56 93 ASN A O 1
ATOM 751 N N . GLN A 1 94 ? -7.392 3.085 18.629 1.00 89.75 94 GLN A N 1
ATOM 752 C CA . GLN A 1 94 ? -7.549 4.391 19.277 1.00 89.75 94 GLN A CA 1
ATOM 753 C C . GLN A 1 94 ? -8.355 4.285 20.575 1.00 89.75 94 GLN A C 1
ATOM 755 O O . GLN A 1 94 ? -7.939 4.832 21.594 1.00 89.75 94 GLN A O 1
ATOM 760 N N . GLN A 1 95 ? -9.449 3.520 20.573 1.00 90.62 95 GLN A N 1
ATOM 761 C CA . GLN A 1 95 ? -10.242 3.248 21.773 1.00 90.62 95 GLN A CA 1
ATOM 762 C C . GLN A 1 95 ? -9.412 2.521 22.835 1.00 90.62 95 GLN A C 1
ATOM 764 O O . GLN A 1 95 ? -9.405 2.928 23.995 1.00 90.62 95 GLN A O 1
ATOM 769 N N . ARG A 1 96 ? -8.639 1.499 22.441 1.00 91.00 96 ARG A N 1
ATOM 770 C CA . ARG A 1 96 ? -7.721 0.795 23.353 1.00 91.00 96 ARG A CA 1
ATOM 771 C C . ARG A 1 96 ? -6.684 1.729 23.976 1.00 91.00 96 ARG A C 1
ATOM 773 O O . ARG A 1 96 ? -6.388 1.580 25.154 1.00 91.00 96 ARG A O 1
ATOM 780 N N . LYS A 1 97 ? -6.146 2.681 23.207 1.00 88.12 97 LYS A N 1
ATOM 781 C CA . LYS A 1 97 ? -5.196 3.688 23.709 1.00 88.12 97 LYS A CA 1
ATOM 782 C C . LYS A 1 97 ? -5.845 4.737 24.612 1.00 88.12 97 LYS A C 1
ATOM 784 O O . LYS A 1 97 ? -5.161 5.254 25.477 1.00 88.12 97 LYS A O 1
ATOM 789 N N . ALA A 1 98 ? -7.121 5.065 24.414 1.00 86.38 98 ALA A N 1
ATOM 790 C CA . ALA A 1 98 ? -7.830 6.042 25.244 1.00 86.38 98 ALA A CA 1
ATOM 791 C C . ALA A 1 98 ? -8.210 5.498 26.634 1.00 86.38 98 ALA A C 1
ATOM 793 O O . ALA A 1 98 ? -8.445 6.277 27.553 1.00 86.38 98 ALA A O 1
ATOM 794 N N . VAL A 1 99 ? -8.304 4.171 26.774 1.00 84.38 99 VAL A N 1
ATOM 795 C CA . VAL A 1 99 ? -8.646 3.479 28.031 1.00 84.38 99 VAL A CA 1
ATOM 796 C C . VAL A 1 99 ? -7.397 3.088 28.843 1.00 84.38 99 VAL A C 1
ATOM 798 O O . VAL A 1 99 ? -7.523 2.757 30.021 1.00 84.38 99 VAL A O 1
ATOM 801 N N . ALA A 1 100 ? -6.212 3.113 28.225 1.00 71.94 100 ALA A N 1
ATOM 802 C CA . ALA A 1 100 ? -4.921 2.796 28.842 1.00 71.94 100 ALA A CA 1
ATOM 803 C C . ALA A 1 100 ? -4.260 4.037 29.459 1.00 71.94 100 ALA A C 1
ATOM 805 O O . ALA A 1 100 ? -3.644 3.879 30.536 1.00 71.94 100 ALA A O 1
#

Foldseek 3Di:
DPLLVVLLVVLVVLQVPPPLPDPLSVVLSVVLSVLSVCLVQLNDDPVSLVVSLVSLVVQPPRDPDCSSVVSSVSSVVCCVPPVVVSVVSNVVNVVVVVVD

Radius of gyration: 13.69 Å; chains: 1; bounding box: 31×26×44 Å

pLDDT: mean 95.48, std 4.01, range [71.94, 98.62]

Secondary structure (DSSP, 8-state):
--HHHHHHHHHHHHHHH----SHHHHHHHHHHHHHHHHHHTT---HHHHHHHHHHHHHHTTSSSSTHHHHHHHHHHHHHHHHHHHHHHHHHHHHHHHHH-

Organism: NCBI:txid408172